Protein AF-A0A7V8NK41-F1 (afdb_monomer)

Radius of gyration: 16.93 Å; Cα contacts (8 Å, |Δi|>4): 18; chains: 1; bounding box: 52×25×39 Å

Sequence (66 aa):
MVRVPSRKGSLVQDHVALAEIELCGELMIAASAAEAAGEERLSVARIDEVLRRATADPDDPALPLS

pLDDT: mean 80.68, std 17.64, range [45.38, 97.38]

Nearest PDB structures (foldseek):
  7xyf-assembly1_B  TM=5.470E-01  e=4.824E+00  Drosophila melanogaster

Foldseek 3Di:
DDDDPDCPVVVVVVVVVVLVVVLVVLLVVQQVVCVVVVHNGDDPVSNVVSVVVSVVDVPDPPDPDD

Solvent-accessible surface area (backbone atoms only — not comparable to full-atom values): 4135 Å² total; per-residue (Å²): 136,86,83,79,75,82,55,77,71,45,54,62,50,52,51,52,53,48,54,50,53,53,50,52,50,54,52,50,54,52,35,53,52,29,44,77,71,73,34,96,59,67,50,68,71,58,49,53,51,54,52,49,57,70,70,54,43,96,84,53,79,74,76,78,90,124

Secondary structure (DSSP, 8-state):
---PPPTHHHHHHHHHHHHHHHHHHHHHHHHHHHHHTT-SS--HHHHHHHHHHHH--TTS------

Structure (mmCIF, N/CA/C/O backbone):
data_AF-A0A7V8NK41-F1
#
_entry.id   AF-A0A7V8NK41-F1
#
loop_
_atom_site.group_PDB
_atom_site.id
_atom_site.type_symbol
_atom_site.label_atom_id
_atom_site.label_alt_id
_atom_site.label_comp_id
_atom_site.label_asym_id
_atom_site.label_entity_id
_atom_site.label_seq_id
_atom_site.pdbx_PDB_ins_code
_atom_site.Cartn_x
_atom_site.Cartn_y
_atom_site.Cartn_z
_atom_site.occupancy
_atom_site.B_iso_or_equiv
_atom_site.auth_seq_id
_atom_site.auth_comp_id
_atom_site.auth_asym_id
_atom_site.auth_atom_id
_atom_site.pdbx_PDB_model_num
ATOM 1 N N . MET A 1 1 ? 34.207 -12.885 -12.302 1.00 50.69 1 MET A N 1
ATOM 2 C CA . MET A 1 1 ? 33.857 -11.780 -13.220 1.00 50.69 1 MET A CA 1
ATOM 3 C C . MET A 1 1 ? 32.427 -12.024 -13.683 1.00 50.69 1 MET A C 1
ATOM 5 O O . MET A 1 1 ? 32.206 -12.951 -14.450 1.00 50.69 1 MET A O 1
ATOM 9 N N . VAL A 1 2 ? 31.446 -11.315 -13.118 1.00 63.12 2 VAL A N 1
ATOM 10 C CA . VAL A 1 2 ? 30.028 -11.502 -13.480 1.00 63.12 2 VAL A CA 1
ATOM 11 C C . VAL A 1 2 ? 29.739 -10.677 -14.731 1.00 63.12 2 VAL A C 1
ATOM 13 O O . VAL A 1 2 ? 30.003 -9.477 -14.759 1.00 63.12 2 VAL A O 1
ATOM 16 N N . ARG A 1 3 ? 29.242 -11.330 -15.786 1.00 67.62 3 ARG A N 1
ATOM 17 C CA . ARG A 1 3 ? 28.835 -10.676 -17.033 1.00 67.62 3 ARG A CA 1
ATOM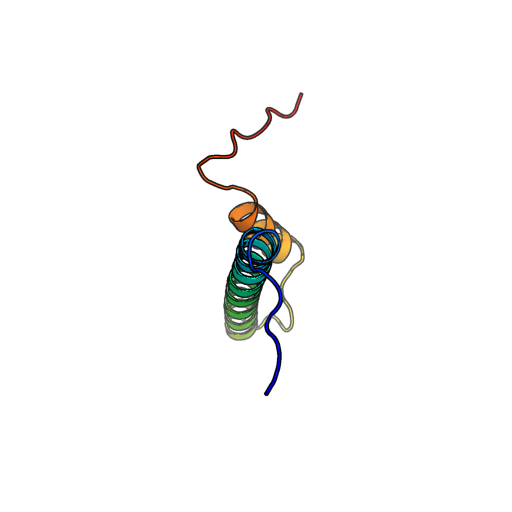 18 C C . ARG A 1 3 ? 27.469 -10.028 -16.824 1.00 67.62 3 ARG A C 1
ATOM 20 O O . ARG A 1 3 ? 26.489 -10.739 -16.636 1.00 67.62 3 ARG A O 1
ATOM 27 N N . VAL A 1 4 ? 27.405 -8.701 -16.892 1.00 64.12 4 VAL A N 1
ATOM 28 C CA . VAL A 1 4 ? 26.134 -7.962 -16.911 1.00 64.12 4 VAL A CA 1
ATOM 29 C C . VAL A 1 4 ? 25.606 -7.973 -18.352 1.00 64.12 4 VAL A C 1
ATOM 31 O O . VAL A 1 4 ? 26.311 -7.490 -19.243 1.00 64.12 4 VAL A O 1
ATOM 34 N N . PRO A 1 5 ? 24.430 -8.563 -18.634 1.00 61.31 5 PRO A N 1
ATOM 35 C CA . PRO A 1 5 ? 23.871 -8.583 -19.981 1.00 61.31 5 PRO A CA 1
ATOM 36 C C . PRO A 1 5 ? 23.466 -7.173 -20.447 1.00 61.31 5 PRO A C 1
ATOM 38 O O . PRO A 1 5 ? 23.254 -6.258 -19.652 1.00 61.31 5 PRO A O 1
ATOM 41 N N . SER A 1 6 ? 23.415 -6.983 -21.767 1.00 58.62 6 SER A N 1
ATOM 42 C CA . SER A 1 6 ? 23.202 -5.688 -22.418 1.00 58.62 6 SER A CA 1
ATOM 43 C C . SER A 1 6 ? 21.869 -5.031 -22.024 1.00 58.62 6 SER A C 1
ATOM 45 O O . SER A 1 6 ? 20.790 -5.570 -22.247 1.00 58.62 6 SER A O 1
ATOM 47 N N . ARG A 1 7 ? 21.975 -3.812 -21.486 1.00 60.28 7 ARG A N 1
ATOM 48 C CA . ARG A 1 7 ? 20.969 -3.067 -20.707 1.00 60.28 7 ARG A CA 1
ATOM 49 C C . ARG A 1 7 ? 19.741 -2.529 -21.463 1.00 60.28 7 ARG A C 1
ATOM 51 O O . ARG A 1 7 ? 18.922 -1.866 -20.848 1.00 60.28 7 ARG A O 1
ATOM 58 N N . LYS A 1 8 ? 19.555 -2.769 -22.766 1.00 56.59 8 LYS A N 1
ATOM 59 C CA . LYS A 1 8 ? 18.473 -2.081 -23.513 1.00 56.59 8 LYS A CA 1
ATOM 60 C C . LYS A 1 8 ? 17.056 -2.529 -23.123 1.00 56.59 8 LYS A C 1
ATOM 62 O O . LYS A 1 8 ? 16.173 -1.689 -23.058 1.00 56.59 8 LYS A O 1
ATOM 67 N N . GLY A 1 9 ? 16.858 -3.812 -22.811 1.00 56.25 9 GLY A N 1
ATOM 68 C CA . GLY A 1 9 ? 15.625 -4.292 -22.166 1.00 56.25 9 GLY A CA 1
ATOM 69 C C . GLY A 1 9 ? 15.601 -4.050 -20.650 1.00 56.25 9 GLY A C 1
ATOM 70 O O . GLY A 1 9 ? 14.531 -4.037 -20.061 1.00 56.25 9 GLY A O 1
ATOM 71 N N . SER A 1 10 ? 16.772 -3.816 -20.041 1.00 61.38 10 SER A N 1
ATOM 72 C CA . SER A 1 10 ? 16.923 -3.515 -18.609 1.00 61.38 10 SER A CA 1
ATOM 73 C C . SER A 1 10 ? 16.34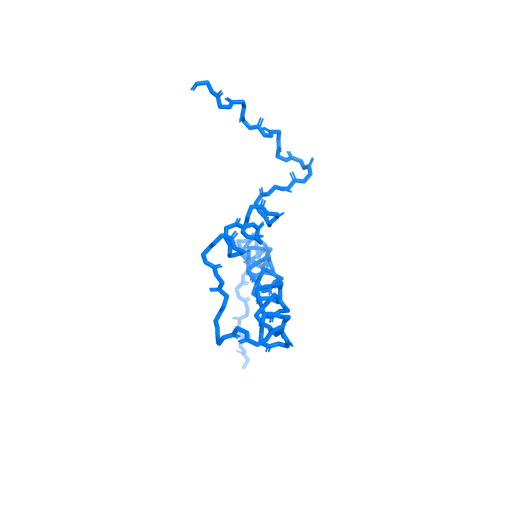4 -2.154 -18.272 1.00 61.38 10 SER A C 1
ATOM 75 O O . SER A 1 10 ? 15.582 -2.080 -17.334 1.00 61.38 10 SER A O 1
ATOM 77 N N . LEU A 1 11 ? 16.609 -1.107 -19.063 1.00 65.31 11 LEU A N 1
ATOM 78 C CA . LEU A 1 11 ? 16.191 0.257 -18.704 1.00 65.31 11 LEU A CA 1
ATOM 79 C C . LEU A 1 11 ? 14.676 0.372 -18.484 1.00 65.31 11 LEU A C 1
ATOM 81 O O . LEU A 1 11 ? 14.248 0.944 -17.494 1.00 65.31 11 LEU A O 1
ATOM 85 N N . VAL A 1 12 ? 13.860 -0.226 -19.358 1.00 68.50 12 VAL A N 1
ATOM 86 C CA . VAL A 1 12 ? 12.394 -0.233 -19.193 1.00 68.50 12 VAL A CA 1
ATOM 87 C C . VAL A 1 12 ? 11.978 -1.015 -17.944 1.00 68.50 12 VAL A C 1
ATOM 89 O O . VAL A 1 12 ? 11.102 -0.571 -17.213 1.00 68.50 12 VAL A O 1
ATOM 92 N N . GLN A 1 13 ? 12.612 -2.158 -17.674 1.00 75.94 13 GLN A N 1
ATOM 93 C CA . GLN A 1 13 ? 12.343 -2.944 -16.464 1.00 75.9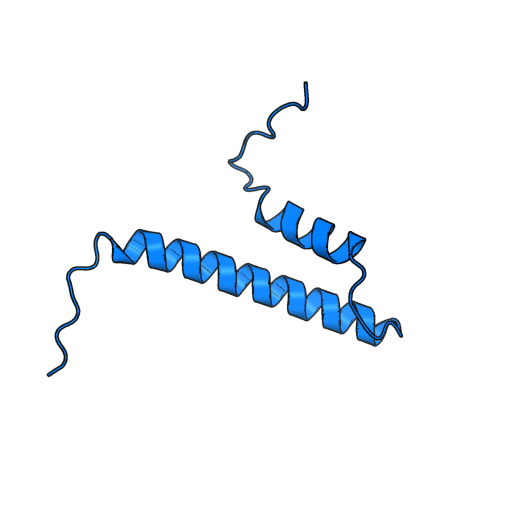4 13 GLN A CA 1
ATOM 94 C C . GLN A 1 13 ? 12.827 -2.231 -15.192 1.00 75.94 13 GLN A C 1
ATOM 96 O O . GLN A 1 13 ? 12.168 -2.321 -14.165 1.00 75.94 13 GLN A O 1
ATOM 101 N N . ASP A 1 14 ? 13.924 -1.476 -15.272 1.00 80.19 14 ASP A N 1
ATOM 102 C CA . ASP A 1 14 ? 14.472 -0.665 -14.186 1.00 80.19 14 ASP A CA 1
ATOM 103 C C . ASP A 1 14 ? 13.507 0.487 -13.847 1.00 80.19 14 ASP A C 1
ATOM 105 O O . ASP A 1 14 ? 13.298 0.777 -12.674 1.00 80.19 14 ASP A O 1
ATOM 109 N N . HIS A 1 15 ? 12.864 1.100 -14.851 1.00 84.50 15 HIS A N 1
ATOM 110 C CA . HIS A 1 15 ? 11.826 2.117 -14.642 1.00 84.50 15 HIS A CA 1
ATOM 111 C C . HIS A 1 15 ? 10.562 1.544 -13.991 1.00 84.50 15 HIS A C 1
ATOM 113 O O . HIS A 1 15 ? 10.037 2.151 -13.063 1.00 84.50 15 HIS A O 1
ATOM 119 N N . VAL A 1 16 ? 10.096 0.372 -14.438 1.00 86.38 16 VAL A N 1
ATOM 120 C CA . VAL A 1 16 ? 8.936 -0.304 -13.829 1.00 86.38 16 VAL A CA 1
ATOM 121 C C . VAL A 1 16 ? 9.235 -0.690 -12.380 1.00 86.38 16 VAL A C 1
ATOM 123 O O . VAL A 1 16 ? 8.456 -0.365 -11.491 1.00 86.38 16 VAL A O 1
ATOM 126 N N . ALA A 1 17 ? 10.390 -1.308 -12.123 1.00 89.25 17 ALA A N 1
ATOM 127 C CA . ALA A 1 17 ? 10.798 -1.682 -10.773 1.00 89.25 17 ALA A CA 1
ATOM 128 C C . ALA A 1 17 ? 10.946 -0.458 -9.856 1.00 89.25 17 ALA A C 1
ATOM 130 O O . ALA A 1 17 ? 10.589 -0.518 -8.682 1.00 89.25 17 ALA A O 1
ATOM 131 N N . LEU A 1 18 ? 11.455 0.661 -10.378 1.00 89.50 18 LEU A N 1
ATOM 132 C CA . LEU A 1 18 ? 11.550 1.901 -9.613 1.00 89.50 18 LEU A CA 1
ATOM 133 C C . LEU A 1 18 ? 10.163 2.461 -9.266 1.00 89.50 18 LEU A C 1
ATOM 135 O O . LEU A 1 18 ? 9.936 2.798 -8.108 1.00 89.50 18 LEU A O 1
ATOM 139 N N . ALA A 1 19 ? 9.230 2.479 -10.222 1.00 88.31 19 ALA A N 1
ATOM 140 C CA . ALA A 1 19 ? 7.854 2.916 -9.984 1.00 88.31 19 ALA A CA 1
ATOM 141 C C . ALA A 1 19 ? 7.138 2.035 -8.940 1.00 88.31 19 ALA A C 1
ATOM 143 O O . ALA A 1 19 ? 6.415 2.539 -8.082 1.00 88.31 19 ALA A O 1
ATOM 144 N N . GLU A 1 20 ? 7.381 0.720 -8.958 1.00 92.06 20 GLU A N 1
ATOM 145 C CA . GLU A 1 20 ? 6.867 -0.206 -7.941 1.00 92.06 20 GLU A CA 1
ATOM 146 C C . GLU A 1 20 ? 7.460 0.071 -6.552 1.00 92.06 20 GLU A C 1
ATOM 148 O O . GLU A 1 20 ? 6.730 0.071 -5.561 1.00 92.06 20 GLU A O 1
ATOM 153 N N . ILE A 1 21 ? 8.766 0.345 -6.463 1.00 93.88 21 ILE A N 1
ATOM 154 C CA . ILE A 1 21 ? 9.428 0.697 -5.198 1.00 93.88 21 ILE A CA 1
ATOM 155 C C . ILE A 1 21 ? 8.853 2.000 -4.629 1.00 93.88 21 ILE A C 1
ATOM 157 O O . ILE A 1 21 ? 8.575 2.071 -3.430 1.00 93.88 21 ILE A O 1
ATOM 161 N N . GLU A 1 22 ? 8.653 3.013 -5.473 1.00 93.44 22 GLU A N 1
ATOM 162 C CA . GLU A 1 22 ? 8.053 4.291 -5.080 1.00 93.44 22 GLU A CA 1
ATOM 163 C C . GLU A 1 22 ? 6.618 4.095 -4.570 1.00 93.44 22 GLU A C 1
ATOM 165 O O . GLU A 1 22 ? 6.289 4.541 -3.468 1.00 93.44 22 GLU A O 1
ATOM 170 N N . LEU A 1 23 ? 5.794 3.328 -5.293 1.00 94.00 23 LEU A N 1
ATOM 171 C CA . LEU A 1 23 ? 4.437 2.983 -4.863 1.00 94.00 23 LEU A CA 1
ATOM 172 C C . LEU A 1 23 ? 4.422 2.204 -3.535 1.00 94.00 23 LEU A C 1
ATOM 174 O O . LEU A 1 23 ? 3.597 2.475 -2.658 1.00 94.00 23 LEU A O 1
ATOM 178 N N . CYS A 1 24 ? 5.333 1.247 -3.351 1.00 96.00 24 CYS A N 1
ATOM 179 C CA . CYS A 1 24 ? 5.488 0.537 -2.083 1.00 96.00 24 CYS A CA 1
ATOM 180 C C . CYS A 1 24 ? 5.814 1.494 -0.925 1.00 96.00 24 CYS A C 1
ATOM 182 O O . CYS A 1 24 ? 5.268 1.333 0.169 1.00 96.00 24 CYS A O 1
ATOM 184 N N . GLY A 1 25 ? 6.662 2.498 -1.165 1.00 95.81 25 GLY A N 1
ATOM 185 C CA . GLY A 1 25 ? 6.975 3.546 -0.193 1.00 95.81 25 GLY A CA 1
ATOM 186 C C . GLY A 1 25 ? 5.745 4.364 0.209 1.00 95.81 25 GLY A C 1
ATOM 187 O O . GLY A 1 25 ? 5.480 4.528 1.401 1.00 95.81 25 GLY A O 1
ATOM 188 N N . GLU A 1 26 ? 4.947 4.804 -0.764 1.00 96.56 26 GLU A N 1
ATOM 189 C CA . GLU A 1 26 ? 3.694 5.535 -0.521 1.00 96.56 26 GLU A CA 1
ATOM 190 C C . GLU A 1 26 ? 2.691 4.710 0.304 1.00 96.56 26 GLU A C 1
ATOM 192 O O . GLU A 1 26 ? 2.091 5.211 1.260 1.00 96.56 26 GLU A O 1
ATOM 197 N N . LEU A 1 27 ? 2.547 3.417 -0.003 1.00 96.44 27 LEU A N 1
ATOM 198 C CA . LEU A 1 27 ? 1.686 2.510 0.759 1.00 96.44 27 LEU A CA 1
ATOM 199 C C . LEU A 1 27 ? 2.189 2.296 2.195 1.00 96.44 27 LEU A C 1
ATOM 201 O O . LEU A 1 27 ? 1.375 2.260 3.117 1.00 96.44 27 LEU A O 1
ATOM 205 N N . MET A 1 28 ? 3.505 2.200 2.414 1.00 97.19 28 MET A N 1
ATOM 206 C CA . MET A 1 28 ? 4.083 2.130 3.763 1.00 97.19 28 MET A CA 1
ATOM 207 C C . MET A 1 28 ? 3.776 3.389 4.575 1.00 97.19 28 MET A C 1
ATOM 209 O O . MET A 1 28 ? 3.345 3.282 5.720 1.00 97.19 28 MET A O 1
ATOM 213 N N . ILE A 1 29 ? 3.943 4.573 3.983 1.00 96.75 29 ILE A N 1
ATOM 214 C CA . ILE A 1 29 ? 3.640 5.845 4.652 1.00 96.75 29 ILE A CA 1
ATOM 215 C C . ILE A 1 29 ? 2.151 5.919 5.002 1.00 96.75 29 ILE A C 1
ATOM 217 O O . ILE A 1 29 ? 1.794 6.265 6.130 1.00 96.75 29 ILE A O 1
ATOM 221 N N . ALA A 1 30 ? 1.272 5.557 4.064 1.00 97.06 30 ALA A N 1
ATOM 222 C CA . ALA A 1 30 ? -0.165 5.525 4.305 1.00 97.06 30 ALA A CA 1
ATOM 223 C C . ALA A 1 30 ? -0.537 4.531 5.421 1.00 97.06 30 ALA A C 1
ATOM 225 O O . ALA A 1 30 ? -1.406 4.837 6.238 1.00 97.06 30 ALA A O 1
ATOM 226 N N . ALA A 1 31 ? 0.139 3.380 5.493 1.00 97.38 31 ALA A N 1
ATOM 227 C CA . ALA A 1 31 ? -0.051 2.396 6.555 1.00 97.38 31 ALA A CA 1
ATOM 228 C C . ALA A 1 31 ? 0.375 2.931 7.917 1.00 97.38 31 ALA A C 1
ATOM 230 O O . ALA A 1 31 ? -0.407 2.860 8.860 1.00 97.38 31 ALA A O 1
ATOM 231 N N . SER A 1 32 ? 1.560 3.532 8.014 1.00 97.25 32 SER A N 1
ATOM 232 C CA . SER A 1 32 ? 2.025 4.137 9.263 1.00 97.25 32 SER A CA 1
ATOM 233 C C . SER A 1 32 ? 1.125 5.288 9.719 1.00 97.25 32 SER A C 1
ATOM 235 O O . SER A 1 32 ? 0.910 5.466 10.915 1.00 97.25 32 SER A O 1
ATOM 237 N N . ALA A 1 33 ? 0.558 6.059 8.787 1.00 97.06 33 ALA A N 1
ATOM 238 C CA . ALA A 1 33 ? -0.419 7.094 9.116 1.00 97.06 33 ALA A CA 1
ATOM 239 C C . ALA A 1 33 ? -1.734 6.507 9.662 1.00 97.06 33 ALA A C 1
ATOM 241 O O . ALA A 1 33 ? -2.285 7.049 10.618 1.00 97.06 33 ALA A O 1
ATOM 242 N N . ALA A 1 34 ? -2.219 5.403 9.084 1.00 97.06 34 ALA A N 1
ATOM 243 C CA . ALA A 1 34 ? -3.394 4.686 9.582 1.00 97.06 34 ALA A CA 1
ATOM 244 C C . ALA A 1 34 ? -3.136 4.091 10.980 1.00 97.06 34 ALA A C 1
ATOM 246 O O . ALA A 1 34 ? -3.938 4.288 11.891 1.00 97.06 34 ALA A O 1
ATOM 247 N N . GLU A 1 35 ? -1.968 3.476 11.185 1.00 97.31 35 GLU A N 1
ATOM 248 C CA . GLU A 1 35 ? -1.520 2.977 12.491 1.00 97.31 35 GLU A CA 1
ATOM 249 C C . GLU A 1 35 ? -1.483 4.095 13.542 1.00 97.31 35 GLU A C 1
ATOM 251 O O . GLU A 1 35 ? -2.037 3.950 14.632 1.00 97.31 35 GLU A O 1
ATOM 256 N N . ALA A 1 36 ? -0.919 5.258 13.198 1.00 96.81 36 ALA A N 1
ATOM 257 C CA . ALA A 1 36 ? -0.897 6.430 14.073 1.00 96.81 36 ALA A CA 1
ATOM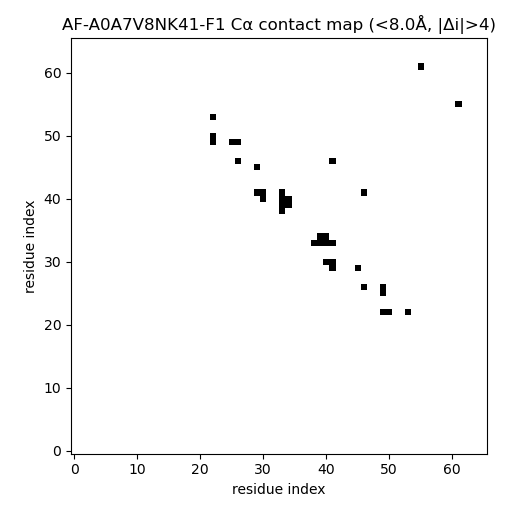 258 C C . ALA A 1 36 ? -2.302 6.987 14.386 1.00 96.81 36 ALA A C 1
ATOM 260 O O . ALA A 1 36 ? -2.495 7.610 15.431 1.00 96.81 36 ALA A O 1
ATOM 261 N N . ALA A 1 37 ? -3.283 6.753 13.509 1.00 95.88 37 ALA A N 1
ATOM 262 C CA . ALA A 1 37 ? -4.688 7.100 13.717 1.00 95.88 37 ALA A CA 1
ATOM 263 C C . ALA A 1 37 ? -5.465 6.045 14.536 1.00 95.88 37 ALA A C 1
ATOM 265 O O . ALA A 1 37 ? -6.646 6.245 14.822 1.00 95.88 37 ALA A O 1
ATOM 266 N N . GLY A 1 38 ? -4.814 4.950 14.947 1.00 97.12 38 GLY A N 1
ATOM 267 C CA . GLY A 1 38 ? -5.422 3.861 15.715 1.00 97.12 38 GLY A CA 1
ATOM 268 C C . GLY A 1 38 ? -6.068 2.770 14.858 1.00 97.12 38 GLY A C 1
ATOM 269 O O . GLY A 1 38 ? -6.787 1.926 15.392 1.00 97.12 38 GLY A O 1
ATOM 270 N N . GLU A 1 39 ? -5.828 2.767 13.547 1.00 96.31 39 GLU A N 1
ATOM 271 C CA . GLU A 1 39 ? -6.261 1.697 12.650 1.00 96.31 39 GLU A CA 1
ATOM 272 C C . GLU A 1 39 ? -5.185 0.606 12.571 1.00 96.31 39 GLU A C 1
ATOM 274 O O . GLU A 1 39 ? -4.022 0.879 12.302 1.00 96.31 39 GLU A O 1
ATOM 279 N N . GLU A 1 40 ? -5.559 -0.661 12.750 1.00 92.12 40 GLU A N 1
ATOM 280 C CA . GLU A 1 40 ? -4.598 -1.775 12.672 1.00 92.12 40 GLU A CA 1
ATOM 281 C C . GLU A 1 40 ? -4.111 -2.037 11.233 1.00 92.12 40 GLU A C 1
ATOM 283 O O . GLU A 1 40 ? -3.064 -2.646 11.011 1.00 92.12 40 GLU A O 1
ATOM 288 N N . ARG A 1 41 ? -4.892 -1.619 10.229 1.00 94.00 41 ARG A N 1
ATOM 289 C CA . ARG A 1 41 ? -4.626 -1.866 8.807 1.00 94.00 41 ARG A CA 1
ATOM 290 C C . ARG A 1 41 ? -5.145 -0.719 7.959 1.00 94.00 41 ARG A C 1
ATOM 292 O O . ARG A 1 41 ? -6.166 -0.123 8.281 1.00 94.00 41 ARG A O 1
ATOM 299 N N . LEU A 1 42 ? -4.504 -0.508 6.813 1.00 95.88 42 LEU A N 1
ATOM 300 C CA . LEU A 1 42 ? -5.044 0.342 5.758 1.00 95.88 42 LEU A CA 1
ATOM 301 C C . LEU A 1 42 ? -6.418 -0.143 5.298 1.00 95.88 42 LEU A C 1
ATOM 303 O O . LEU A 1 42 ? -6.601 -1.317 4.965 1.00 95.88 42 LEU A O 1
ATOM 307 N N . SER A 1 43 ? -7.358 0.792 5.197 1.00 96.81 43 SER A N 1
ATOM 308 C CA . SER A 1 43 ? -8.633 0.539 4.538 1.00 96.81 43 SER A CA 1
ATOM 309 C C . SER A 1 43 ? -8.456 0.346 3.027 1.00 96.81 43 SER A C 1
ATOM 311 O O . SER A 1 43 ? -7.595 0.959 2.393 1.00 96.81 43 SER A O 1
ATOM 313 N N . VAL A 1 44 ? -9.324 -0.474 2.428 1.00 96.56 44 VAL A N 1
ATOM 314 C CA . VAL A 1 44 ? -9.345 -0.713 0.972 1.00 96.56 44 VAL A CA 1
ATOM 315 C C . VAL A 1 44 ? -9.509 0.598 0.200 1.00 96.56 44 VAL A C 1
ATOM 317 O O . VAL A 1 44 ? -8.782 0.840 -0.754 1.00 96.56 44 VAL A O 1
ATOM 320 N N . ALA A 1 45 ? -10.381 1.492 0.675 1.00 96.31 45 ALA A N 1
ATOM 321 C CA . ALA A 1 45 ? -10.586 2.801 0.057 1.00 96.31 45 ALA A CA 1
ATOM 322 C C . ALA A 1 45 ? -9.297 3.641 0.014 1.00 96.31 45 ALA A C 1
ATOM 324 O O . ALA A 1 45 ? -9.039 4.328 -0.973 1.00 96.31 45 ALA A O 1
ATOM 325 N N . ARG A 1 46 ? -8.470 3.569 1.065 1.00 95.00 46 ARG A N 1
ATOM 326 C CA . ARG A 1 46 ? -7.192 4.285 1.126 1.00 95.00 46 ARG A CA 1
ATOM 327 C C . ARG A 1 46 ? -6.131 3.643 0.232 1.00 95.00 46 ARG A C 1
ATOM 329 O O . ARG A 1 46 ? -5.343 4.365 -0.370 1.00 95.00 46 ARG A O 1
ATOM 336 N N . ILE A 1 47 ? -6.134 2.315 0.111 1.00 96.50 47 ILE A N 1
ATOM 337 C CA . ILE A 1 47 ? -5.279 1.586 -0.838 1.00 96.50 47 ILE A CA 1
ATOM 338 C C . ILE A 1 47 ? -5.625 1.999 -2.272 1.00 96.50 47 ILE A C 1
ATOM 340 O O . ILE A 1 47 ? -4.736 2.416 -3.009 1.00 96.50 47 ILE A O 1
ATOM 344 N N . ASP A 1 48 ? -6.907 1.972 -2.642 1.00 95.31 48 ASP A N 1
ATOM 345 C CA . ASP A 1 48 ? -7.374 2.370 -3.975 1.00 95.31 48 ASP A CA 1
ATOM 346 C C . ASP A 1 48 ? -7.010 3.822 -4.304 1.00 95.31 48 ASP A C 1
ATOM 348 O O . ASP A 1 48 ? -6.666 4.143 -5.440 1.00 95.31 48 ASP A O 1
ATOM 352 N N . GLU A 1 49 ? -7.068 4.715 -3.315 1.00 94.56 49 GLU A N 1
ATOM 353 C CA . GLU A 1 49 ? -6.657 6.106 -3.480 1.00 94.56 49 GLU A CA 1
ATOM 354 C C . GLU A 1 49 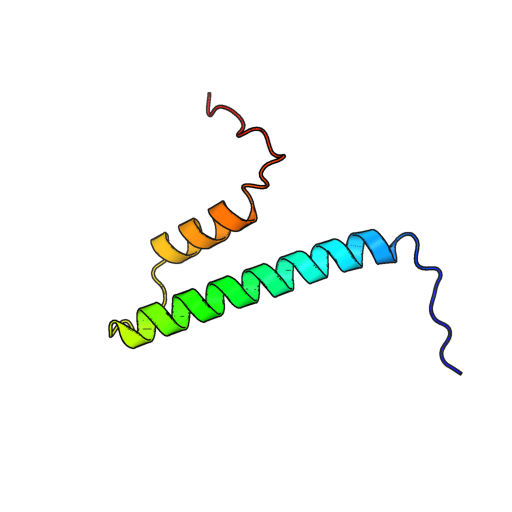? -5.159 6.233 -3.792 1.00 94.56 49 GLU A C 1
ATOM 356 O O . GLU A 1 49 ? -4.792 6.968 -4.710 1.00 94.56 49 GLU A O 1
ATOM 361 N N . VAL A 1 50 ? -4.298 5.521 -3.056 1.00 94.19 50 VAL A N 1
ATOM 362 C CA . VAL A 1 50 ? -2.844 5.533 -3.288 1.00 94.19 50 VAL A CA 1
ATOM 363 C C . VAL A 1 50 ? -2.510 4.920 -4.648 1.00 94.19 50 VAL A C 1
ATOM 365 O O . VAL A 1 50 ? -1.764 5.522 -5.418 1.00 94.19 50 VAL A O 1
ATOM 368 N N . LEU A 1 51 ? -3.127 3.785 -4.993 1.00 92.88 51 LEU A N 1
ATOM 369 C CA . LEU A 1 51 ? -2.951 3.144 -6.298 1.00 92.88 51 LEU A CA 1
ATOM 370 C C . LEU A 1 51 ? -3.378 4.072 -7.440 1.00 92.88 51 LEU A C 1
ATOM 372 O O . LEU A 1 51 ? -2.642 4.222 -8.410 1.00 92.88 51 LEU A O 1
ATOM 376 N N . ARG A 1 52 ? -4.518 4.762 -7.303 1.00 91.19 52 ARG A N 1
ATOM 377 C CA . ARG A 1 52 ? -5.002 5.702 -8.322 1.00 91.19 52 ARG A CA 1
ATOM 378 C C . ARG A 1 52 ? -4.042 6.865 -8.548 1.00 91.19 52 ARG A C 1
ATOM 380 O O . ARG A 1 52 ? -3.891 7.294 -9.684 1.00 91.19 52 ARG A O 1
ATOM 387 N N . ARG A 1 53 ? -3.408 7.383 -7.492 1.00 87.38 53 ARG A N 1
ATOM 388 C CA . ARG A 1 53 ? -2.408 8.460 -7.604 1.00 87.38 53 ARG A CA 1
ATOM 389 C C . ARG A 1 53 ? -1.149 7.996 -8.331 1.00 87.38 53 ARG A C 1
ATOM 391 O O . ARG A 1 53 ? -0.585 8.780 -9.077 1.00 87.38 53 ARG A O 1
ATOM 398 N N . ALA A 1 54 ? -0.742 6.744 -8.129 1.00 84.00 54 ALA A N 1
ATOM 399 C CA . ALA A 1 54 ? 0.416 6.167 -8.806 1.00 84.00 54 ALA A CA 1
ATOM 400 C C . ALA A 1 54 ? 0.144 5.828 -10.281 1.00 84.00 54 ALA A C 1
ATOM 402 O O . ALA A 1 54 ? 1.058 5.886 -11.094 1.00 84.00 54 ALA A O 1
ATOM 403 N N . THR A 1 55 ? -1.099 5.488 -10.638 1.00 74.00 55 THR A N 1
ATOM 404 C CA . THR A 1 55 ? -1.497 5.237 -12.036 1.00 74.00 55 THR A CA 1
ATOM 405 C C . THR A 1 55 ? -1.919 6.498 -12.784 1.00 74.00 55 THR A C 1
ATOM 407 O O . THR A 1 55 ? -1.938 6.492 -14.006 1.00 74.00 55 THR A O 1
ATOM 410 N N . ALA A 1 56 ? -2.292 7.564 -12.073 1.00 67.56 56 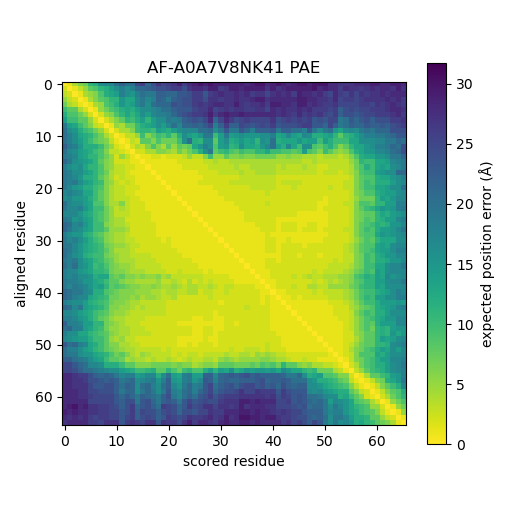ALA A N 1
ATOM 411 C CA . ALA A 1 56 ? -2.570 8.870 -12.659 1.00 67.56 56 ALA A CA 1
ATOM 412 C C . ALA A 1 56 ? -1.246 9.597 -12.926 1.00 67.56 56 ALA A C 1
ATOM 414 O O . ALA A 1 56 ? -0.896 10.561 -12.247 1.00 67.56 56 ALA A O 1
ATOM 415 N N . ASP A 1 57 ? -0.493 9.092 -13.896 1.00 56.44 57 ASP A N 1
ATOM 416 C CA . ASP A 1 57 ? 0.622 9.819 -14.489 1.00 56.44 57 ASP A CA 1
ATOM 417 C C . ASP A 1 57 ? 0.082 11.167 -15.030 1.00 56.44 57 ASP A C 1
ATOM 419 O O . ASP A 1 57 ? -0.962 11.172 -15.688 1.00 56.44 57 ASP A O 1
ATOM 423 N N . PRO A 1 58 ? 0.703 12.330 -14.749 1.00 55.50 58 PRO A N 1
ATOM 424 C CA . PRO A 1 58 ? 0.294 13.610 -15.336 1.00 55.50 58 PRO A CA 1
ATOM 425 C C . PRO A 1 58 ? 0.292 13.625 -16.878 1.00 55.50 58 PRO A C 1
ATOM 427 O O . PRO A 1 58 ? -0.310 14.533 -17.456 1.00 55.50 58 PRO A O 1
ATOM 430 N N . ASP A 1 59 ? 0.914 12.636 -17.530 1.00 52.66 59 ASP A N 1
ATOM 431 C CA . ASP A 1 59 ? 0.867 12.412 -18.980 1.00 52.66 59 ASP A CA 1
ATOM 432 C C . ASP A 1 59 ? -0.154 11.337 -19.432 1.00 52.66 59 ASP A C 1
ATOM 434 O O . ASP A 1 59 ? -0.276 11.082 -20.633 1.00 52.66 59 ASP A O 1
ATOM 438 N N . ASP A 1 60 ? -0.927 10.728 -18.520 1.00 51.94 60 ASP A N 1
ATOM 439 C CA . ASP A 1 60 ? -2.038 9.821 -18.844 1.00 51.94 60 ASP A CA 1
ATOM 440 C C . ASP A 1 60 ? -3.352 10.624 -18.923 1.00 51.94 60 ASP A C 1
ATOM 442 O O . ASP A 1 60 ? -3.908 11.029 -17.890 1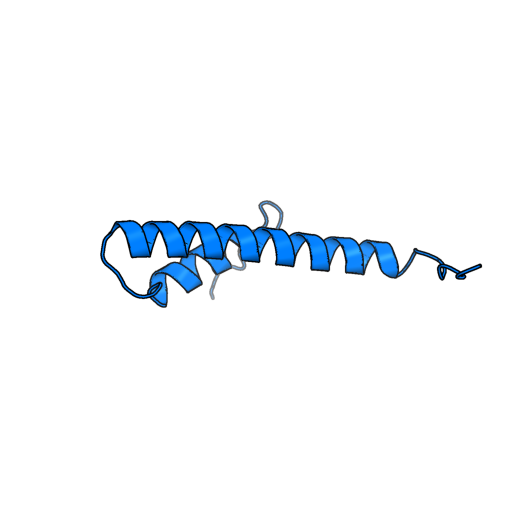.00 51.94 60 ASP A O 1
ATOM 446 N N . PRO A 1 61 ? -3.869 10.931 -20.133 1.00 45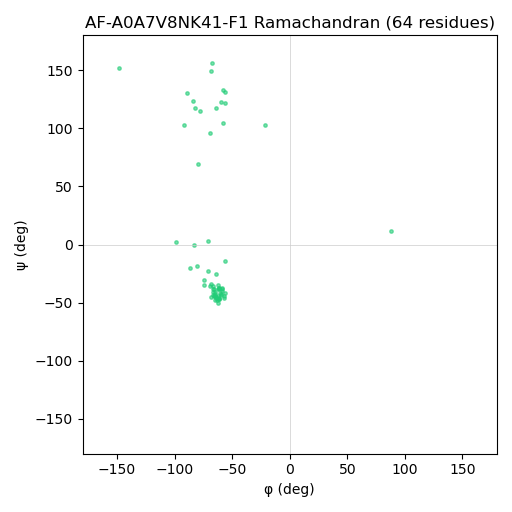.38 61 PRO A N 1
ATOM 447 C CA . PRO A 1 61 ? -5.133 11.623 -20.269 1.00 45.38 61 PRO A CA 1
ATOM 448 C C . PRO A 1 61 ? -6.225 10.661 -19.823 1.00 45.38 61 PRO A C 1
ATOM 450 O O . PRO A 1 61 ? -6.689 9.842 -20.614 1.00 45.38 61 PRO A O 1
ATOM 453 N N . ALA A 1 62 ? -6.620 10.796 -18.555 1.00 53.69 62 ALA A N 1
ATOM 454 C CA . ALA A 1 62 ? -7.789 10.191 -17.941 1.00 53.69 62 ALA A CA 1
ATOM 455 C C . ALA A 1 62 ? -8.824 9.808 -19.006 1.00 53.69 62 ALA A C 1
ATOM 457 O O . ALA A 1 62 ? -9.509 10.673 -19.560 1.00 53.69 62 ALA A O 1
ATOM 458 N N . LEU A 1 63 ? -8.890 8.514 -19.336 1.00 52.91 63 LEU A N 1
ATOM 459 C CA . LEU A 1 63 ? -9.877 8.019 -20.283 1.00 52.91 63 LEU A CA 1
ATOM 460 C C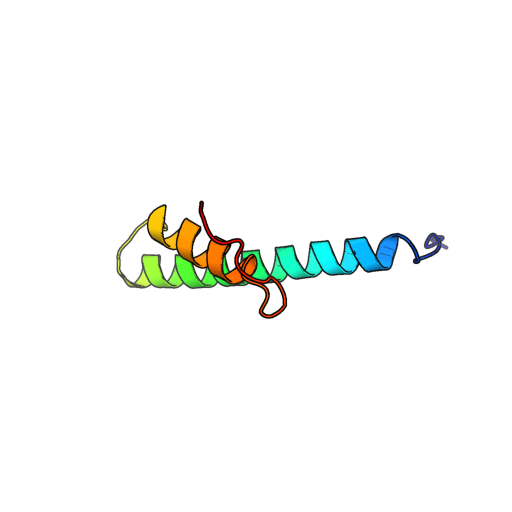 . LEU A 1 63 ? -11.257 8.424 -19.747 1.00 52.91 63 LEU A C 1
ATOM 462 O O . LEU A 1 63 ? -11.586 8.068 -18.609 1.00 52.91 63 LEU A O 1
ATOM 466 N N . PRO A 1 64 ? -12.067 9.181 -20.508 1.00 47.28 64 PRO A N 1
ATOM 467 C CA . PRO A 1 64 ? -13.402 9.516 -20.059 1.00 47.28 64 PRO A CA 1
ATOM 468 C C . PRO A 1 64 ? -14.185 8.210 -19.954 1.00 47.28 64 PRO A C 1
ATOM 470 O O . PRO A 1 64 ? -14.371 7.507 -20.948 1.00 47.28 64 PRO A O 1
ATOM 473 N N . LEU A 1 65 ? -14.620 7.886 -18.736 1.00 56.69 65 LEU A N 1
ATOM 474 C CA . LEU A 1 65 ? -15.571 6.811 -18.488 1.00 56.69 65 LEU A CA 1
ATOM 475 C C . LEU A 1 65 ? -16.837 7.126 -19.297 1.00 56.69 65 LEU A C 1
ATOM 477 O O . LEU A 1 65 ? -17.581 8.043 -18.947 1.00 56.69 65 LEU A O 1
ATOM 481 N N . SER A 1 66 ? -17.017 6.408 -20.408 1.00 59.03 66 SER A N 1
ATOM 482 C CA . SER A 1 66 ? -18.245 6.372 -21.210 1.00 59.03 66 SER A CA 1
ATOM 483 C C . SER A 1 66 ? -18.933 5.034 -21.011 1.00 59.03 66 SER A C 1
ATOM 485 O O . SER A 1 66 ? -18.213 4.010 -21.039 1.00 59.03 66 SER A O 1
#

Mean predicted aligned error: 10.53 Å